Protein AF-A0A417TZ25-F1 (afdb_monomer_lite)

Structure (mmCIF, N/CA/C/O backbone):
data_AF-A0A417TZ25-F1
#
_entry.id   AF-A0A417TZ25-F1
#
loop_
_atom_site.group_PDB
_atom_site.id
_atom_site.type_symbol
_atom_site.label_atom_id
_atom_site.label_alt_id
_atom_site.label_comp_id
_atom_site.label_asym_id
_atom_site.label_entity_id
_atom_site.label_seq_id
_atom_site.pdbx_PDB_ins_code
_atom_site.Cartn_x
_atom_site.Cartn_y
_atom_site.Cartn_z
_atom_site.occupancy
_atom_site.B_iso_or_equiv
_atom_site.auth_seq_id
_atom_site.auth_comp_id
_atom_site.auth_asym_id
_atom_site.auth_atom_id
_atom_site.pdbx_PDB_model_num
ATOM 1 N N . SER A 1 1 ? 33.107 2.262 -41.845 1.00 61.22 1 SER A N 1
ATOM 2 C CA . SER A 1 1 ? 32.626 2.898 -40.605 1.00 61.22 1 SER A CA 1
ATOM 3 C C . SER A 1 1 ? 31.195 2.494 -40.248 1.00 61.22 1 SER A C 1
ATOM 5 O O . SER A 1 1 ? 31.004 2.163 -39.097 1.00 61.22 1 SER A O 1
ATOM 7 N N . GLY A 1 2 ? 30.217 2.407 -41.166 1.00 62.12 2 GLY A N 1
ATOM 8 C CA . GLY A 1 2 ? 28.828 2.022 -40.801 1.00 62.12 2 GLY A CA 1
ATOM 9 C C . GLY A 1 2 ? 28.543 0.527 -40.536 1.00 62.12 2 GLY A C 1
ATOM 10 O O . GLY A 1 2 ? 27.519 0.187 -39.957 1.00 62.12 2 GLY A O 1
ATOM 11 N N . PHE A 1 3 ? 29.430 -0.389 -40.942 1.00 64.75 3 PHE A N 1
ATOM 12 C CA . PHE A 1 3 ? 29.213 -1.836 -40.759 1.00 64.75 3 PHE A CA 1
ATOM 13 C C . PHE A 1 3 ? 29.434 -2.296 -39.305 1.00 64.75 3 PHE A C 1
ATOM 15 O O . PHE A 1 3 ? 28.701 -3.143 -38.798 1.00 64.75 3 PHE A O 1
ATOM 22 N N . ASP A 1 4 ? 30.411 -1.704 -38.614 1.00 68.50 4 ASP A N 1
ATOM 23 C CA . ASP A 1 4 ? 30.714 -2.022 -37.212 1.00 68.50 4 ASP A CA 1
ATOM 24 C C . ASP A 1 4 ? 29.644 -1.473 -36.248 1.00 68.50 4 ASP A C 1
ATOM 26 O O . ASP A 1 4 ? 29.338 -2.095 -35.227 1.00 68.50 4 ASP A O 1
ATOM 30 N N . GLU A 1 5 ? 29.030 -0.340 -36.600 1.00 66.19 5 GLU A N 1
ATOM 31 C CA . GLU A 1 5 ? 27.911 0.278 -35.877 1.00 66.19 5 GLU A CA 1
ATOM 32 C C . GLU A 1 5 ? 26.653 -0.602 -35.949 1.00 66.19 5 GLU A C 1
ATOM 34 O O . GLU A 1 5 ? 26.124 -1.007 -34.916 1.00 66.19 5 GLU A O 1
ATOM 39 N N . PHE A 1 6 ? 26.285 -1.066 -37.149 1.00 69.94 6 PHE A N 1
ATOM 40 C CA . PHE A 1 6 ? 25.177 -2.009 -37.358 1.00 69.94 6 PHE A CA 1
ATOM 41 C C . PHE A 1 6 ? 25.325 -3.315 -36.554 1.00 69.94 6 PHE A C 1
ATOM 43 O O . PHE A 1 6 ? 24.369 -3.826 -35.963 1.00 69.94 6 PHE A O 1
ATOM 50 N N . HIS A 1 7 ? 26.538 -3.872 -36.489 1.00 74.31 7 HIS A N 1
ATOM 51 C CA . HIS A 1 7 ? 26.805 -5.058 -35.672 1.00 74.31 7 HIS A CA 1
ATOM 52 C C . HIS A 1 7 ? 26.713 -4.791 -34.164 1.00 74.31 7 HIS A C 1
ATOM 54 O O . HIS A 1 7 ? 26.448 -5.724 -33.397 1.00 74.31 7 HIS A O 1
ATOM 60 N N . THR A 1 8 ? 26.934 -3.548 -33.737 1.00 80.62 8 THR A N 1
ATOM 61 C CA . THR A 1 8 ? 26.810 -3.125 -32.340 1.00 80.62 8 THR A CA 1
ATOM 62 C C . THR A 1 8 ? 25.339 -2.978 -31.947 1.00 80.62 8 THR A C 1
ATOM 64 O O . THR A 1 8 ? 24.936 -3.570 -30.942 1.00 80.62 8 THR A O 1
ATOM 67 N N . ASP A 1 9 ? 24.527 -2.344 -32.796 1.00 83.69 9 ASP A N 1
ATOM 68 C CA . ASP A 1 9 ? 23.074 -2.203 -32.626 1.00 83.69 9 ASP A CA 1
ATOM 69 C C . ASP A 1 9 ? 22.364 -3.558 -32.527 1.00 83.69 9 ASP A C 1
ATOM 71 O O . ASP A 1 9 ? 21.648 -3.852 -31.564 1.00 83.69 9 ASP A O 1
ATOM 75 N N . LEU A 1 10 ? 22.633 -4.458 -33.482 1.00 86.69 10 LEU A N 1
ATOM 76 C CA . LEU A 1 10 ? 22.071 -5.810 -33.453 1.00 86.69 10 LEU A CA 1
ATOM 77 C C . LEU A 1 10 ? 22.484 -6.563 -32.186 1.00 86.69 10 LEU A C 1
ATOM 79 O O . LEU A 1 10 ? 21.681 -7.281 -31.589 1.00 86.69 10 LEU A O 1
ATOM 83 N N . ARG A 1 11 ? 23.736 -6.402 -31.744 1.00 88.50 11 ARG A N 1
ATOM 84 C CA . ARG A 1 11 ? 24.231 -7.052 -30.527 1.00 88.50 11 ARG A CA 1
ATOM 85 C C . ARG A 1 11 ? 23.498 -6.550 -29.284 1.00 88.50 11 ARG A C 1
ATOM 87 O O . ARG A 1 11 ? 23.170 -7.377 -28.431 1.00 88.50 11 ARG A O 1
ATOM 94 N N . GLN A 1 12 ? 23.248 -5.247 -29.166 1.00 89.50 12 GLN A N 1
ATOM 95 C CA . GLN A 1 12 ? 22.469 -4.667 -28.066 1.00 89.50 12 GLN A CA 1
ATOM 96 C C . GLN A 1 12 ? 21.029 -5.197 -28.083 1.00 89.50 12 GLN A C 1
ATOM 98 O O . GLN A 1 12 ? 20.552 -5.707 -27.067 1.00 89.50 12 GLN A O 1
ATOM 103 N N . LEU A 1 13 ? 20.380 -5.209 -29.251 1.00 91.88 13 LEU A N 1
ATOM 104 C CA . LEU A 1 13 ? 19.025 -5.736 -29.405 1.00 91.88 13 LEU A CA 1
ATOM 105 C C . LEU A 1 13 ? 18.922 -7.217 -29.005 1.00 91.88 13 LEU A C 1
ATOM 107 O O . LEU A 1 13 ? 18.076 -7.582 -28.189 1.00 91.88 13 LEU A O 1
ATOM 111 N N . PHE A 1 14 ? 19.794 -8.091 -29.522 1.00 91.31 14 PHE A N 1
ATOM 112 C CA . PHE A 1 14 ? 19.760 -9.521 -29.184 1.00 91.31 14 PHE A CA 1
ATOM 113 C C . PHE A 1 14 ? 20.026 -9.781 -27.698 1.00 91.31 14 PHE A C 1
ATOM 115 O O . PHE A 1 14 ? 19.405 -10.669 -27.110 1.00 91.31 14 PHE A O 1
ATOM 122 N N . ARG A 1 15 ? 20.912 -9.003 -27.064 1.00 91.81 15 ARG A N 1
ATOM 123 C CA . ARG A 1 15 ? 21.143 -9.091 -25.614 1.00 91.81 15 ARG A CA 1
ATOM 124 C C . ARG A 1 15 ? 19.881 -8.728 -24.836 1.00 91.81 15 ARG A C 1
ATOM 126 O O . ARG A 1 15 ? 19.476 -9.500 -23.969 1.00 91.81 15 ARG A O 1
ATOM 133 N N . ALA A 1 16 ? 19.230 -7.621 -25.190 1.00 91.50 16 ALA A N 1
ATOM 134 C CA . ALA A 1 16 ? 17.971 -7.203 -24.580 1.00 91.50 16 ALA A CA 1
ATOM 135 C C . ALA A 1 16 ? 16.878 -8.270 -24.746 1.00 91.50 16 ALA A C 1
ATOM 137 O O . ALA A 1 16 ? 16.230 -8.667 -23.776 1.00 91.50 16 ALA A O 1
ATOM 138 N N . MET A 1 17 ? 16.735 -8.815 -25.957 1.00 91.56 17 MET A N 1
ATOM 139 C CA . MET A 1 17 ? 15.765 -9.869 -26.259 1.00 91.56 17 MET A CA 1
ATOM 140 C C . MET A 1 17 ? 15.986 -11.141 -25.444 1.00 91.56 17 MET A C 1
ATOM 142 O O . MET A 1 17 ? 15.013 -11.757 -25.009 1.00 91.56 17 MET A O 1
ATOM 146 N N . ASN A 1 18 ? 17.241 -11.532 -25.221 1.00 92.50 18 ASN A N 1
ATOM 147 C CA . ASN A 1 18 ? 17.568 -12.712 -24.422 1.00 92.50 18 ASN A CA 1
ATOM 148 C C . ASN A 1 18 ? 17.234 -12.521 -22.936 1.00 92.50 18 ASN A C 1
ATOM 150 O O . ASN A 1 18 ? 16.911 -13.493 -22.254 1.00 92.50 18 ASN A O 1
ATOM 154 N N . CYS A 1 19 ? 17.255 -11.281 -22.447 1.00 90.44 19 CYS A N 1
ATOM 155 C CA . CYS A 1 19 ? 16.900 -10.951 -21.070 1.00 90.44 19 CYS A CA 1
ATOM 156 C C . CYS A 1 19 ? 15.414 -10.609 -20.881 1.00 90.44 19 CYS A C 1
ATOM 158 O O . CYS A 1 19 ? 14.979 -10.490 -19.743 1.00 90.44 19 CYS A O 1
ATOM 160 N N . ARG A 1 20 ? 14.602 -10.493 -21.943 1.00 88.88 20 ARG A N 1
ATOM 161 C CA . ARG A 1 20 ? 13.243 -9.911 -21.866 1.00 88.88 20 ARG A CA 1
ATOM 162 C C . ARG A 1 20 ? 12.288 -10.557 -20.851 1.00 88.88 20 ARG A C 1
ATOM 164 O O . ARG A 1 20 ? 11.370 -9.906 -20.375 1.00 88.88 20 ARG A O 1
ATOM 171 N N . LYS A 1 21 ? 12.471 -11.845 -20.533 1.00 89.25 21 LYS A N 1
ATOM 172 C CA . LYS A 1 21 ? 11.638 -12.569 -19.549 1.00 89.25 21 LYS A CA 1
ATOM 173 C C . LYS A 1 21 ? 12.138 -12.434 -18.108 1.00 89.25 21 LYS A C 1
ATOM 175 O O . LYS A 1 21 ? 11.406 -12.763 -17.180 1.00 89.25 21 LYS A O 1
ATOM 180 N N . ASP A 1 22 ? 13.374 -11.988 -17.924 1.00 92.56 22 ASP A N 1
ATOM 181 C CA . ASP A 1 22 ? 14.044 -11.854 -16.637 1.00 92.56 22 ASP A CA 1
ATOM 182 C C . ASP A 1 22 ? 14.216 -10.363 -16.336 1.00 92.56 22 ASP A C 1
ATOM 184 O O . ASP A 1 22 ? 15.169 -9.722 -16.780 1.00 92.56 22 ASP A O 1
ATOM 188 N N . LYS A 1 23 ? 13.246 -9.796 -15.610 1.00 86.62 23 LYS A N 1
ATOM 189 C CA . LYS A 1 23 ? 13.185 -8.352 -15.340 1.00 86.62 23 LYS A CA 1
ATOM 190 C C . LYS A 1 23 ? 14.448 -7.838 -14.656 1.00 86.62 23 LYS A C 1
ATOM 192 O O . LYS A 1 23 ? 14.894 -6.744 -14.974 1.00 86.62 23 LYS A O 1
ATOM 197 N N . GLN A 1 24 ? 15.031 -8.622 -13.750 1.00 89.81 24 GLN A N 1
ATOM 198 C CA . GLN A 1 24 ? 16.237 -8.215 -13.041 1.00 89.81 24 GLN A CA 1
ATOM 199 C C . GLN A 1 24 ? 17.427 -8.145 -14.000 1.00 89.81 24 GLN A C 1
ATOM 201 O O . GLN A 1 24 ? 18.080 -7.106 -14.079 1.00 89.81 24 GLN A O 1
ATOM 206 N N . LYS A 1 25 ? 17.657 -9.198 -14.796 1.00 91.81 25 LYS A N 1
ATOM 207 C CA . LYS A 1 25 ? 18.737 -9.189 -15.795 1.00 91.81 25 LYS A CA 1
ATOM 208 C C . LYS A 1 25 ? 18.534 -8.134 -16.869 1.00 91.81 25 LYS A C 1
ATOM 210 O O . LYS A 1 25 ? 19.512 -7.569 -17.347 1.00 91.81 25 LYS A O 1
ATOM 215 N N . LEU A 1 26 ? 17.291 -7.881 -17.272 1.00 90.19 26 LEU A N 1
ATOM 216 C CA . LEU A 1 26 ? 16.980 -6.837 -18.238 1.00 90.19 26 LEU A CA 1
ATOM 217 C C . LEU A 1 26 ? 17.320 -5.455 -17.669 1.00 90.19 26 LEU A C 1
ATOM 219 O O . LEU A 1 26 ? 18.022 -4.699 -18.328 1.00 90.19 26 LEU A O 1
ATOM 223 N N . THR A 1 27 ? 16.896 -5.148 -16.442 1.00 88.69 27 THR A N 1
ATOM 224 C CA . THR A 1 27 ? 17.229 -3.882 -15.774 1.00 88.69 27 THR A CA 1
ATOM 225 C C . THR A 1 27 ? 18.736 -3.713 -15.582 1.00 88.69 27 THR A C 1
ATOM 227 O O . THR A 1 27 ? 19.270 -2.641 -15.851 1.00 88.69 27 THR A O 1
ATOM 230 N N . GLU A 1 28 ? 19.443 -4.763 -15.155 1.00 90.00 28 GLU A N 1
ATOM 231 C CA . GLU A 1 28 ? 20.905 -4.740 -15.012 1.00 90.00 28 GLU A CA 1
ATOM 232 C C . GLU A 1 28 ? 21.602 -4.497 -16.357 1.00 90.00 28 GLU A C 1
ATOM 234 O O . GLU A 1 28 ? 22.498 -3.658 -16.444 1.00 90.00 28 GLU A O 1
ATOM 239 N N . LEU A 1 29 ? 21.154 -5.178 -17.417 1.00 91.12 29 LEU A N 1
ATOM 240 C CA . LEU A 1 29 ? 21.671 -5.007 -18.772 1.00 91.12 29 LEU A CA 1
ATOM 241 C C . LEU A 1 29 ? 21.457 -3.579 -19.285 1.00 91.12 29 LEU A C 1
ATOM 243 O O . LEU A 1 29 ? 22.379 -3.003 -19.850 1.00 91.12 29 LEU A O 1
ATOM 247 N N . MET A 1 30 ? 20.273 -3.002 -19.070 1.00 86.94 30 MET A N 1
ATOM 248 C CA . MET A 1 30 ? 19.932 -1.650 -19.532 1.00 86.94 30 MET A CA 1
ATOM 249 C C . MET A 1 30 ? 20.656 -0.538 -18.770 1.00 86.94 30 MET A C 1
ATOM 251 O O . MET A 1 30 ? 20.656 0.601 -19.224 1.00 86.94 30 MET A O 1
ATOM 255 N N . ARG A 1 31 ? 21.293 -0.852 -17.635 1.00 85.50 31 ARG A N 1
ATOM 256 C CA . ARG A 1 31 ? 22.164 0.079 -16.905 1.00 85.50 31 ARG A CA 1
ATOM 257 C C . ARG A 1 31 ? 23.597 0.095 -17.454 1.00 85.50 31 ARG A C 1
ATOM 259 O O . ARG A 1 31 ? 24.376 0.983 -17.107 1.00 85.50 31 ARG A O 1
ATOM 266 N N . ASP A 1 32 ? 23.966 -0.864 -18.303 1.00 89.19 32 ASP A N 1
ATOM 267 C CA . ASP A 1 32 ? 25.272 -0.884 -18.963 1.00 89.19 32 ASP A CA 1
ATOM 268 C C . ASP A 1 32 ? 25.433 0.362 -19.854 1.00 89.19 32 ASP A C 1
ATOM 270 O O . ASP A 1 32 ? 24.533 0.724 -20.610 1.00 89.19 32 ASP A O 1
ATOM 274 N N . LYS A 1 33 ? 26.610 1.000 -19.801 1.00 85.19 33 LYS A N 1
ATOM 275 C CA . LYS A 1 33 ? 26.953 2.180 -20.613 1.00 85.19 33 LYS A CA 1
ATOM 276 C C . LYS A 1 33 ? 26.781 1.954 -22.115 1.00 85.19 33 LYS A C 1
ATOM 278 O O . LYS A 1 33 ? 26.624 2.919 -22.860 1.00 85.19 33 LYS A O 1
ATOM 283 N N . LEU A 1 34 ? 26.796 0.698 -22.565 1.00 87.19 34 LEU A N 1
ATOM 284 C CA . LEU A 1 34 ? 26.485 0.335 -23.945 1.00 87.19 34 LEU A CA 1
ATOM 285 C C . LEU A 1 34 ? 25.080 0.779 -24.376 1.00 87.19 34 LEU A C 1
ATOM 287 O O . LEU A 1 34 ? 24.867 0.921 -25.570 1.00 87.19 34 LEU A O 1
ATOM 291 N N . TYR A 1 35 ? 24.142 1.022 -23.459 1.00 88.69 35 TYR A N 1
ATOM 292 C CA . TYR A 1 35 ? 22.792 1.499 -23.779 1.00 88.69 35 TYR A CA 1
ATOM 293 C C . TYR A 1 35 ? 22.610 3.007 -23.537 1.00 88.69 35 TYR A C 1
ATOM 295 O O . TYR A 1 35 ? 21.500 3.521 -23.629 1.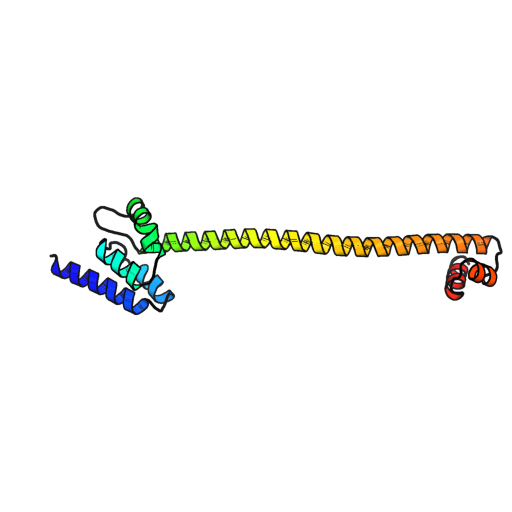00 88.69 35 TYR A O 1
ATOM 303 N N . SER A 1 36 ? 23.682 3.750 -23.243 1.00 87.12 36 SER A N 1
ATOM 304 C CA . SER A 1 36 ? 23.592 5.197 -22.992 1.00 87.12 36 SER A CA 1
ATOM 305 C C . SER A 1 36 ? 23.512 6.055 -24.262 1.00 87.12 36 SER A C 1
ATOM 307 O O . SER A 1 36 ? 23.246 7.246 -24.147 1.00 87.12 36 SER A O 1
ATOM 309 N N . HIS A 1 37 ? 23.754 5.480 -25.445 1.00 85.00 37 HIS A N 1
ATOM 310 C CA . HIS A 1 37 ? 23.762 6.195 -26.729 1.00 85.00 37 HIS A CA 1
ATOM 311 C C . HIS A 1 37 ? 23.210 5.289 -27.836 1.00 85.00 37 HIS A C 1
ATOM 313 O O . HIS A 1 37 ? 23.952 4.782 -28.673 1.00 85.00 37 HIS A O 1
ATOM 319 N N . LEU A 1 38 ? 21.911 5.003 -27.786 1.00 88.06 38 LEU A N 1
ATOM 320 C CA . LEU A 1 38 ? 21.230 4.212 -28.810 1.00 88.06 38 LEU A CA 1
ATOM 321 C C . LEU A 1 38 ? 20.686 5.129 -29.899 1.00 88.06 38 LEU A C 1
ATOM 323 O O . LEU A 1 38 ? 20.102 6.166 -29.593 1.00 88.06 38 LEU A O 1
ATOM 327 N N . ASN A 1 39 ? 20.796 4.739 -31.165 1.00 87.06 39 ASN A N 1
ATOM 328 C CA . ASN A 1 39 ? 20.011 5.417 -32.191 1.00 87.06 39 ASN A CA 1
ATOM 329 C C . ASN A 1 39 ? 18.508 5.125 -32.011 1.00 87.06 39 ASN A C 1
ATOM 331 O O . ASN A 1 39 ? 18.097 4.258 -31.234 1.00 87.06 39 ASN A O 1
ATOM 335 N N . GLU A 1 40 ? 17.685 5.895 -32.720 1.00 88.88 40 GLU A N 1
ATOM 336 C CA . GLU A 1 40 ? 16.229 5.839 -32.593 1.00 88.88 40 GLU A CA 1
ATOM 337 C C . GLU A 1 40 ? 15.651 4.457 -32.935 1.00 88.88 40 GLU A C 1
ATOM 339 O O . GLU A 1 40 ? 14.806 3.946 -32.199 1.00 88.88 40 GLU A O 1
ATOM 344 N N . ASP A 1 41 ? 16.155 3.822 -33.995 1.00 89.19 41 ASP A N 1
ATOM 345 C CA . ASP A 1 41 ? 15.674 2.517 -34.456 1.00 89.19 41 ASP A CA 1
ATOM 346 C C . ASP A 1 41 ? 16.023 1.402 -33.457 1.00 89.19 41 ASP A C 1
ATOM 348 O O . ASP A 1 41 ? 15.183 0.556 -33.134 1.00 89.19 41 ASP A O 1
ATOM 352 N N . THR A 1 42 ? 17.245 1.410 -32.914 1.00 90.44 42 THR A N 1
ATOM 353 C CA . THR A 1 42 ? 17.688 0.457 -31.887 1.00 90.44 42 THR A CA 1
ATOM 354 C C . THR A 1 42 ? 16.901 0.642 -30.592 1.00 90.44 42 THR A C 1
ATOM 356 O O . THR A 1 42 ? 16.502 -0.349 -29.974 1.00 90.44 42 THR A O 1
ATOM 359 N N . TRP A 1 43 ? 16.627 1.888 -30.190 1.00 90.81 43 TRP A N 1
ATOM 360 C CA . TRP A 1 43 ? 15.774 2.191 -29.040 1.00 90.81 43 TRP A CA 1
ATOM 361 C C . TRP A 1 43 ? 14.369 1.612 -29.208 1.00 90.81 43 TRP A C 1
ATOM 363 O O . TRP A 1 43 ? 13.902 0.871 -28.341 1.00 90.81 43 TRP A O 1
ATOM 373 N N . ASP A 1 44 ? 13.710 1.914 -30.328 1.00 91.56 44 ASP A N 1
ATOM 374 C CA . ASP A 1 44 ? 12.343 1.467 -30.597 1.00 91.56 44 ASP A CA 1
ATOM 375 C C . ASP A 1 44 ? 12.266 -0.058 -30.658 1.00 91.56 44 ASP A C 1
ATOM 377 O O . ASP A 1 44 ? 11.385 -0.669 -30.044 1.00 91.56 44 ASP A O 1
ATOM 381 N N . ALA A 1 45 ? 13.226 -0.691 -31.336 1.00 93.12 45 ALA A N 1
ATOM 382 C CA . ALA A 1 45 ? 13.308 -2.141 -31.409 1.00 93.12 45 ALA A CA 1
ATOM 383 C C . ALA A 1 45 ? 13.478 -2.763 -30.017 1.00 93.12 45 ALA A C 1
ATOM 385 O O . ALA A 1 45 ? 12.788 -3.729 -29.691 1.00 93.12 45 ALA A O 1
ATOM 386 N N . ILE A 1 46 ? 14.348 -2.210 -29.167 1.00 91.94 46 ILE A N 1
ATOM 387 C CA . ILE A 1 46 ? 14.532 -2.692 -27.795 1.00 91.94 46 ILE A CA 1
ATOM 388 C C . ILE A 1 46 ? 13.258 -2.490 -26.972 1.00 91.94 46 ILE A C 1
ATOM 390 O O . ILE A 1 46 ? 12.818 -3.430 -26.307 1.00 91.94 46 ILE A O 1
ATOM 394 N N . ALA A 1 47 ? 12.637 -1.312 -27.027 1.00 92.00 47 ALA A N 1
ATOM 395 C CA . ALA A 1 47 ? 11.429 -1.002 -26.269 1.00 92.00 47 ALA A CA 1
ATOM 396 C C . ALA A 1 47 ? 10.272 -1.950 -26.629 1.00 92.00 47 ALA A C 1
ATOM 398 O O . ALA A 1 47 ? 9.635 -2.516 -25.739 1.00 92.00 47 ALA A O 1
ATOM 399 N N . VAL A 1 48 ? 10.060 -2.203 -27.925 1.00 92.81 48 VAL A N 1
ATOM 400 C CA . VAL A 1 48 ? 9.044 -3.146 -28.417 1.00 92.81 48 VAL A CA 1
ATOM 401 C C . VAL A 1 48 ? 9.389 -4.583 -28.028 1.00 92.81 48 VAL A C 1
ATOM 403 O O . VAL A 1 48 ? 8.557 -5.299 -27.476 1.00 92.81 48 VAL A O 1
ATOM 406 N N . MET A 1 49 ? 10.621 -5.026 -28.285 1.00 90.88 49 MET A N 1
ATOM 407 C CA . MET A 1 49 ? 11.009 -6.426 -28.079 1.00 90.88 49 MET A CA 1
ATOM 408 C C . MET A 1 49 ? 11.142 -6.813 -26.601 1.00 90.88 49 MET A C 1
ATOM 410 O O . MET A 1 49 ? 11.163 -8.005 -26.274 1.00 90.88 49 MET A O 1
ATOM 414 N N . THR A 1 50 ? 11.236 -5.825 -25.711 1.00 89.75 50 THR A N 1
ATOM 415 C CA . THR A 1 50 ? 11.241 -6.011 -24.254 1.00 89.75 50 THR A CA 1
ATOM 416 C C . THR A 1 50 ? 9.879 -5.766 -23.601 1.00 89.75 50 THR A C 1
ATOM 418 O O . THR A 1 50 ? 9.780 -5.894 -22.383 1.00 89.75 50 THR A O 1
ATOM 421 N N . ASP A 1 51 ? 8.837 -5.476 -24.391 1.00 89.25 51 ASP A N 1
ATOM 422 C CA . ASP A 1 51 ? 7.480 -5.158 -23.917 1.00 89.25 51 ASP A CA 1
ATOM 423 C C . ASP A 1 51 ? 7.466 -4.016 -22.883 1.00 89.25 51 ASP A C 1
ATOM 425 O O . ASP A 1 51 ? 6.749 -4.030 -21.880 1.00 89.25 51 ASP A O 1
ATOM 429 N N . ASN A 1 52 ? 8.318 -3.013 -23.104 1.00 87.06 52 ASN A N 1
ATOM 430 C CA . ASN A 1 52 ? 8.456 -1.877 -22.208 1.00 87.06 52 ASN A CA 1
ATOM 431 C C . ASN A 1 52 ? 7.713 -0.664 -22.774 1.00 87.06 52 ASN A C 1
ATOM 433 O O . ASN A 1 52 ? 8.298 0.278 -23.312 1.00 87.06 52 ASN A O 1
ATOM 437 N N . ALA A 1 53 ? 6.386 -0.696 -22.634 1.00 88.00 53 ALA A N 1
ATOM 438 C CA . ALA A 1 53 ? 5.494 0.352 -23.126 1.00 88.00 53 ALA A CA 1
ATOM 439 C C . ALA A 1 53 ? 5.832 1.750 -22.578 1.00 88.00 53 ALA A C 1
ATOM 441 O O . ALA A 1 53 ? 5.623 2.743 -23.272 1.00 88.00 53 ALA A O 1
ATOM 442 N N . ALA A 1 54 ? 6.393 1.841 -21.367 1.00 89.31 54 ALA A N 1
ATOM 443 C CA . ALA A 1 54 ? 6.769 3.116 -20.762 1.00 89.31 54 ALA A CA 1
ATOM 444 C C . ALA A 1 54 ? 7.885 3.831 -21.544 1.00 89.31 54 ALA A C 1
ATOM 446 O O . ALA A 1 54 ? 7.882 5.059 -21.616 1.00 89.31 54 ALA A O 1
ATOM 447 N N . LEU A 1 55 ? 8.795 3.082 -22.178 1.00 88.62 55 LEU A N 1
ATOM 448 C CA . LEU A 1 55 ? 9.845 3.647 -23.033 1.00 88.62 55 LEU A CA 1
ATOM 449 C C . LEU A 1 55 ? 9.304 4.210 -24.346 1.00 88.62 55 LEU A C 1
ATOM 451 O O . LEU A 1 55 ? 9.840 5.192 -24.852 1.00 88.62 55 LEU A O 1
ATOM 455 N N . LEU A 1 56 ? 8.233 3.615 -24.876 1.00 88.56 56 LEU A N 1
ATOM 456 C CA . LEU A 1 56 ? 7.549 4.114 -26.070 1.00 88.56 56 LEU A CA 1
ATOM 457 C C . LEU A 1 56 ? 6.706 5.349 -25.743 1.00 88.56 56 LEU A C 1
ATOM 459 O O . LEU A 1 56 ? 6.779 6.353 -26.443 1.00 88.56 56 LEU A O 1
ATOM 463 N N . GLN A 1 57 ? 5.936 5.294 -24.654 1.00 89.31 57 GLN A N 1
ATOM 464 C CA . GLN A 1 57 ? 5.032 6.373 -24.245 1.00 89.31 57 GLN A CA 1
ATOM 465 C C . GLN A 1 57 ? 5.776 7.659 -23.871 1.00 89.31 57 GLN A C 1
ATOM 467 O O . GLN A 1 57 ? 5.277 8.747 -24.140 1.00 89.31 57 GLN A O 1
ATOM 472 N N . ASN A 1 58 ? 6.970 7.541 -23.285 1.00 87.31 58 ASN A N 1
ATOM 473 C CA . ASN A 1 58 ? 7.767 8.684 -22.832 1.00 87.31 58 ASN A CA 1
ATOM 474 C C . ASN A 1 58 ? 8.942 9.007 -23.770 1.00 87.31 58 ASN A C 1
ATOM 476 O O . ASN A 1 58 ? 9.811 9.802 -23.415 1.00 87.31 58 ASN A O 1
ATOM 480 N N . LYS A 1 59 ? 8.979 8.422 -24.977 1.00 87.88 59 LYS A N 1
ATOM 481 C CA . LYS A 1 59 ? 10.090 8.574 -25.930 1.00 87.88 59 LYS A CA 1
ATOM 482 C C . LYS A 1 59 ? 10.440 10.040 -26.199 1.00 87.88 59 LYS A C 1
ATOM 484 O O . LYS A 1 59 ? 11.611 10.409 -26.161 1.00 87.88 59 LYS A O 1
ATOM 489 N N . GLU A 1 60 ? 9.438 10.888 -26.432 1.00 84.25 60 GLU A N 1
ATOM 490 C CA . GLU A 1 60 ? 9.648 12.321 -26.679 1.00 84.25 60 GLU A CA 1
ATOM 491 C C . GLU A 1 60 ? 10.199 13.055 -25.452 1.00 84.25 60 GLU A C 1
ATOM 493 O O . GLU A 1 60 ? 11.075 13.909 -25.591 1.00 84.25 60 GLU A O 1
ATOM 498 N N . ALA A 1 61 ? 9.736 12.701 -24.250 1.00 84.19 61 ALA A N 1
ATOM 499 C CA . ALA A 1 61 ? 10.245 13.275 -23.010 1.00 84.19 61 ALA A CA 1
ATOM 500 C C . ALA A 1 61 ? 11.730 12.931 -22.830 1.00 84.19 61 ALA A C 1
ATOM 502 O O . ALA A 1 61 ? 12.547 13.831 -22.658 1.00 84.19 61 ALA A O 1
ATOM 503 N N . PHE A 1 62 ? 12.113 11.661 -22.999 1.00 83.50 62 PHE A N 1
ATOM 504 C CA . PHE A 1 62 ? 13.519 11.253 -22.913 1.00 83.50 62 PHE A CA 1
ATOM 505 C C . PHE A 1 62 ? 14.387 11.888 -24.001 1.00 83.50 62 PHE A C 1
ATOM 507 O O . PHE A 1 62 ? 15.532 12.255 -23.735 1.00 83.50 62 PHE A O 1
ATOM 514 N N . ARG A 1 63 ? 13.837 12.081 -25.207 1.00 80.94 63 ARG A N 1
ATOM 515 C CA . ARG A 1 63 ? 14.522 12.797 -26.288 1.00 80.94 63 ARG A CA 1
ATOM 516 C C . ARG A 1 63 ? 14.830 14.241 -25.905 1.00 80.94 63 ARG A C 1
ATOM 518 O O . ARG A 1 63 ? 15.935 14.703 -26.146 1.00 80.94 63 ARG A O 1
ATOM 525 N N . ASN A 1 64 ? 13.871 14.949 -25.317 1.00 74.12 64 ASN A N 1
ATOM 526 C CA . ASN A 1 64 ? 14.024 16.366 -24.991 1.00 74.12 64 ASN A CA 1
ATOM 527 C C . ASN A 1 64 ? 14.910 16.598 -23.761 1.00 74.12 64 ASN A C 1
ATOM 529 O O . ASN A 1 64 ? 15.589 17.620 -23.686 1.00 74.12 64 ASN A O 1
ATOM 533 N N . THR A 1 65 ? 14.904 15.665 -22.806 1.00 69.50 65 THR A N 1
ATOM 534 C CA . THR A 1 65 ? 15.676 15.794 -21.564 1.00 69.50 65 THR A CA 1
ATOM 535 C C . THR A 1 65 ? 17.118 15.304 -21.727 1.00 69.50 65 THR A C 1
ATOM 537 O O . THR A 1 65 ? 18.031 15.912 -21.168 1.00 69.50 65 THR A O 1
ATOM 540 N N . TYR A 1 66 ? 17.341 14.236 -22.507 1.00 67.69 66 TYR A N 1
ATOM 541 C CA . TYR A 1 66 ? 18.638 13.538 -22.585 1.00 67.69 66 TYR A CA 1
ATOM 542 C C . TYR A 1 66 ? 19.093 13.164 -23.990 1.00 67.69 66 TYR A C 1
ATOM 544 O O . TYR A 1 66 ? 20.232 12.727 -24.159 1.00 67.69 66 TYR A O 1
ATOM 552 N N . GLY A 1 67 ? 18.232 13.326 -24.993 1.00 59.75 67 GLY A N 1
ATOM 553 C CA . GLY A 1 67 ? 18.621 13.171 -26.385 1.00 59.75 67 GLY A CA 1
ATOM 554 C C . GLY A 1 67 ? 19.516 14.331 -26.803 1.00 59.75 67 GLY A C 1
ATOM 555 O O . GLY A 1 67 ? 19.094 15.485 -26.849 1.00 59.75 67 GLY A O 1
ATOM 556 N N . ASN A 1 68 ? 20.769 14.028 -27.119 1.00 62.31 68 ASN A N 1
ATOM 557 C CA . ASN A 1 68 ? 21.617 14.923 -27.898 1.00 62.31 68 ASN A CA 1
ATOM 558 C C . ASN A 1 68 ? 21.449 14.593 -29.397 1.00 62.31 68 ASN A C 1
ATOM 560 O O . ASN A 1 68 ? 20.61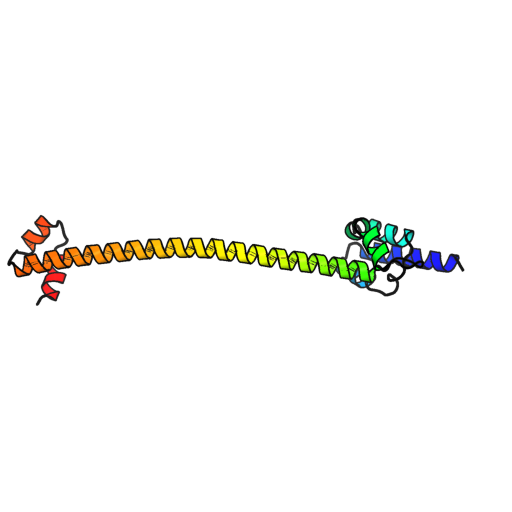7 13.771 -29.781 1.00 62.31 68 ASN A O 1
ATOM 564 N N . GLN A 1 69 ? 22.236 15.220 -30.275 1.00 59.25 69 GLN A N 1
ATOM 565 C CA . GLN A 1 69 ? 22.229 14.868 -31.705 1.00 59.25 69 GLN A CA 1
ATOM 566 C C . GLN A 1 69 ? 22.770 13.446 -31.992 1.00 59.25 69 GLN A C 1
ATOM 568 O O . GLN A 1 69 ? 22.702 13.014 -33.138 1.00 59.25 69 GLN A O 1
ATOM 573 N N . GLU A 1 70 ? 23.285 12.722 -30.987 1.00 64.44 70 GLU A N 1
ATOM 574 C CA . GLU A 1 70 ? 24.000 11.443 -31.132 1.00 64.44 70 GLU A CA 1
ATOM 575 C C . GLU A 1 70 ? 23.232 10.212 -30.598 1.00 64.44 70 GLU A C 1
ATOM 577 O O . GLU A 1 70 ? 23.714 9.096 -30.770 1.00 64.44 70 GLU A O 1
ATOM 582 N N . GLY A 1 71 ? 22.046 10.362 -29.987 1.00 75.19 71 GLY A N 1
ATOM 583 C CA . GLY A 1 71 ? 21.190 9.221 -29.619 1.00 75.19 71 GLY A CA 1
ATOM 584 C C . GLY A 1 71 ? 20.393 9.370 -28.317 1.00 75.19 71 GLY A C 1
ATOM 585 O O . GLY A 1 71 ? 20.325 10.437 -27.714 1.00 75.19 71 GLY A O 1
ATOM 586 N N . PHE A 1 72 ? 19.769 8.271 -27.892 1.00 83.81 72 PHE A N 1
ATOM 587 C CA . PHE A 1 72 ? 18.945 8.121 -26.694 1.00 83.81 72 PHE A CA 1
ATOM 588 C C . PHE A 1 72 ? 19.709 7.415 -25.564 1.00 83.81 72 PHE A C 1
ATOM 590 O O . PHE A 1 72 ? 20.351 6.384 -25.782 1.00 83.81 72 PHE A O 1
ATOM 597 N N . ASN A 1 73 ? 19.575 7.925 -24.335 1.00 87.12 73 ASN A N 1
ATOM 598 C CA . ASN A 1 73 ? 20.185 7.344 -23.138 1.00 87.12 73 ASN A CA 1
ATOM 599 C C . ASN A 1 73 ? 19.201 6.453 -22.369 1.00 87.12 73 ASN A C 1
ATOM 601 O O . ASN A 1 73 ? 18.350 6.931 -21.616 1.00 87.12 73 ASN A O 1
ATOM 605 N N . MET A 1 74 ? 19.341 5.139 -22.547 1.00 85.94 74 MET A N 1
ATOM 606 C CA . MET A 1 74 ? 18.433 4.152 -21.962 1.00 85.94 74 MET A CA 1
ATOM 607 C C . MET A 1 74 ? 18.590 4.010 -20.458 1.00 85.94 74 MET A C 1
ATOM 609 O O . MET A 1 74 ? 17.596 3.852 -19.750 1.00 85.94 74 MET A O 1
ATOM 613 N N . CYS A 1 75 ? 19.830 4.094 -19.973 1.00 87.44 75 CYS A N 1
ATOM 614 C CA . CYS A 1 75 ? 20.135 3.983 -18.553 1.00 87.44 75 CYS A CA 1
ATOM 615 C C . CYS A 1 75 ? 19.358 5.043 -17.771 1.00 87.44 75 CYS A C 1
ATOM 617 O O . CYS A 1 75 ? 18.688 4.739 -16.789 1.00 87.44 75 CYS A O 1
ATOM 619 N N . GLN A 1 76 ? 19.407 6.280 -18.263 1.00 85.94 76 GLN A N 1
ATOM 620 C CA . GLN A 1 76 ? 18.803 7.418 -17.592 1.00 85.94 76 GLN A CA 1
ATOM 621 C C . GLN A 1 76 ? 17.275 7.401 -17.659 1.00 85.94 76 GLN A C 1
ATOM 623 O O . GLN A 1 76 ? 16.623 7.620 -16.643 1.00 85.94 76 GLN A O 1
ATOM 628 N N . ALA A 1 77 ? 16.705 7.066 -18.818 1.00 88.25 77 ALA A N 1
ATOM 629 C CA . ALA A 1 77 ? 15.261 6.896 -18.947 1.00 88.25 77 ALA A CA 1
ATOM 630 C C . ALA A 1 77 ? 14.719 5.815 -18.001 1.00 88.25 77 ALA A C 1
ATOM 632 O O . ALA A 1 77 ? 13.654 5.972 -17.409 1.00 88.25 77 ALA A O 1
ATOM 633 N N . LEU A 1 78 ? 15.459 4.716 -17.827 1.00 87.06 78 LEU A N 1
ATOM 634 C CA . LEU A 1 78 ? 15.061 3.666 -16.899 1.00 87.06 78 LEU A CA 1
ATOM 635 C C . LEU A 1 78 ? 15.169 4.120 -15.437 1.00 87.06 78 LEU A C 1
ATOM 637 O O . LEU A 1 78 ? 14.276 3.808 -14.652 1.00 87.06 78 LEU A O 1
ATOM 641 N N . ASP A 1 79 ? 16.220 4.857 -15.073 1.00 87.50 79 ASP A N 1
ATOM 642 C CA . ASP A 1 79 ? 16.374 5.417 -13.726 1.00 87.50 79 ASP A CA 1
ATOM 643 C C . ASP A 1 79 ? 15.239 6.396 -13.381 1.00 87.50 79 ASP A C 1
ATOM 645 O O . ASP A 1 79 ? 14.680 6.311 -12.286 1.00 87.50 79 ASP A O 1
ATOM 649 N N . GLU A 1 80 ? 14.831 7.254 -14.321 1.00 88.50 80 GLU A N 1
ATOM 650 C CA . GLU A 1 80 ? 13.663 8.128 -14.150 1.00 88.50 80 GLU A CA 1
ATOM 651 C C . GLU A 1 80 ? 12.367 7.337 -13.984 1.00 88.50 80 GLU A C 1
ATOM 653 O O . GLU A 1 80 ? 11.637 7.555 -13.020 1.00 88.50 80 GLU A O 1
ATOM 658 N N . LEU A 1 81 ? 12.101 6.361 -14.859 1.00 89.62 81 LEU A N 1
ATOM 659 C CA . LEU A 1 81 ? 10.901 5.528 -14.746 1.00 89.62 81 LEU A CA 1
ATOM 660 C C . LEU A 1 81 ? 10.845 4.782 -13.411 1.00 89.62 81 LEU A C 1
ATOM 662 O O . LEU A 1 81 ? 9.773 4.651 -12.816 1.00 89.62 81 LEU A O 1
ATOM 666 N N . MET A 1 82 ? 11.984 4.281 -12.929 1.00 88.88 82 MET A N 1
ATOM 667 C CA . MET A 1 82 ? 12.065 3.638 -11.619 1.00 88.88 82 MET A CA 1
ATOM 668 C C . MET A 1 82 ? 11.800 4.635 -10.488 1.00 88.88 82 MET A C 1
ATOM 670 O O . MET A 1 82 ? 11.068 4.298 -9.556 1.00 88.88 82 MET A O 1
ATOM 674 N N . ALA A 1 83 ? 12.349 5.850 -10.569 1.00 91.06 83 ALA A N 1
ATOM 675 C CA . ALA A 1 83 ? 12.113 6.901 -9.586 1.00 91.06 83 ALA A CA 1
ATOM 676 C C . ALA A 1 83 ? 10.636 7.324 -9.549 1.00 91.06 83 ALA A C 1
ATOM 678 O O . ALA A 1 83 ? 10.052 7.395 -8.469 1.00 91.06 83 ALA A O 1
ATOM 679 N N . ASP A 1 84 ? 10.005 7.517 -10.706 1.00 91.06 84 ASP A N 1
ATOM 680 C CA . ASP A 1 84 ? 8.588 7.867 -10.815 1.00 91.06 84 ASP A CA 1
ATOM 681 C C . ASP A 1 84 ? 7.695 6.779 -10.230 1.00 91.06 84 ASP A C 1
ATOM 683 O O . ASP A 1 84 ? 6.827 7.063 -9.405 1.00 91.06 84 ASP A O 1
ATOM 687 N N . LYS A 1 85 ? 7.945 5.513 -10.581 1.00 91.25 85 LYS A N 1
ATOM 688 C CA . LYS A 1 85 ? 7.183 4.379 -10.039 1.00 91.25 85 LYS A CA 1
ATOM 689 C C . LYS A 1 85 ? 7.383 4.215 -8.536 1.00 91.25 85 LYS A C 1
ATOM 691 O O . LYS A 1 85 ? 6.433 3.893 -7.823 1.00 91.25 85 LYS A O 1
ATOM 696 N N . MET A 1 86 ? 8.593 4.460 -8.037 1.00 93.75 86 MET A N 1
ATOM 697 C CA . MET A 1 86 ? 8.873 4.452 -6.603 1.00 93.75 86 MET A CA 1
ATOM 698 C C . MET A 1 86 ? 8.136 5.588 -5.882 1.00 93.75 86 MET A C 1
ATOM 700 O O . MET A 1 86 ? 7.508 5.348 -4.851 1.00 93.75 86 MET A O 1
ATOM 704 N N . ASN A 1 87 ? 8.165 6.803 -6.430 1.00 95.56 87 ASN A N 1
ATOM 705 C CA . ASN A 1 87 ? 7.466 7.962 -5.877 1.00 95.56 87 ASN A CA 1
ATOM 706 C C . ASN A 1 87 ? 5.945 7.768 -5.885 1.00 95.56 87 ASN A C 1
ATOM 708 O O . ASN A 1 87 ? 5.290 8.060 -4.884 1.00 95.56 87 ASN A O 1
ATOM 712 N N . GLU A 1 88 ? 5.393 7.223 -6.972 1.00 95.88 88 GLU A N 1
ATOM 713 C CA . GLU A 1 88 ? 3.987 6.827 -7.084 1.00 95.88 88 GLU A CA 1
ATOM 714 C C . GLU A 1 88 ? 3.624 5.814 -5.988 1.00 95.88 88 GLU A C 1
ATOM 716 O O . GLU A 1 88 ? 2.664 6.024 -5.246 1.00 95.88 88 GLU A O 1
ATOM 721 N N . GLY A 1 89 ? 4.443 4.774 -5.799 1.00 96.81 89 GLY A N 1
ATOM 722 C CA . GLY A 1 89 ? 4.255 3.787 -4.734 1.00 96.81 89 GLY A CA 1
ATOM 723 C C . GLY A 1 89 ? 4.288 4.392 -3.326 1.00 96.81 89 GLY A C 1
ATOM 724 O O . GLY A 1 89 ? 3.441 4.069 -2.494 1.00 96.81 89 GLY A O 1
ATOM 725 N N . ILE A 1 90 ? 5.217 5.315 -3.054 1.00 97.56 90 ILE A N 1
ATOM 726 C CA . ILE A 1 90 ? 5.289 6.037 -1.772 1.00 97.56 90 ILE A CA 1
ATOM 727 C C . ILE A 1 90 ? 4.037 6.894 -1.559 1.00 97.56 90 ILE A C 1
ATOM 729 O O . ILE A 1 90 ? 3.500 6.931 -0.450 1.00 97.56 90 ILE A O 1
ATOM 733 N N . LEU A 1 91 ? 3.580 7.601 -2.594 1.00 97.50 91 LEU A N 1
ATOM 734 C CA . LEU A 1 91 ? 2.407 8.466 -2.518 1.00 97.50 91 LEU A CA 1
ATOM 735 C C . LEU A 1 91 ? 1.137 7.655 -2.242 1.00 97.50 91 LEU A C 1
ATOM 737 O O . LEU A 1 91 ? 0.383 8.010 -1.335 1.00 97.50 91 LEU A O 1
ATOM 741 N N . ILE A 1 92 ? 0.941 6.554 -2.973 1.00 97.12 92 ILE A N 1
ATOM 742 C CA . ILE A 1 92 ? -0.167 5.618 -2.757 1.00 97.12 92 ILE A CA 1
ATOM 743 C C . ILE A 1 92 ? -0.109 5.075 -1.330 1.00 97.12 92 ILE A C 1
ATOM 745 O O . ILE A 1 92 ? -1.084 5.206 -0.596 1.00 97.12 92 ILE A O 1
ATOM 749 N N . GLY A 1 93 ? 1.049 4.568 -0.894 1.00 97.81 93 GLY A N 1
ATOM 750 C CA . GLY A 1 93 ? 1.206 4.003 0.447 1.00 97.81 93 GLY A CA 1
ATOM 751 C C . GLY A 1 93 ? 0.913 5.010 1.563 1.00 97.81 93 GLY A C 1
ATOM 752 O O . GLY A 1 93 ? 0.237 4.679 2.535 1.00 97.81 93 GLY A O 1
ATOM 753 N N . LYS A 1 94 ? 1.353 6.267 1.417 1.00 97.56 94 LYS A N 1
ATOM 754 C CA . LYS A 1 94 ? 1.010 7.342 2.363 1.00 97.56 94 LYS A CA 1
ATOM 755 C C . LYS A 1 94 ? -0.488 7.629 2.380 1.00 97.56 94 LYS A C 1
ATOM 757 O O . LYS A 1 94 ? -1.065 7.775 3.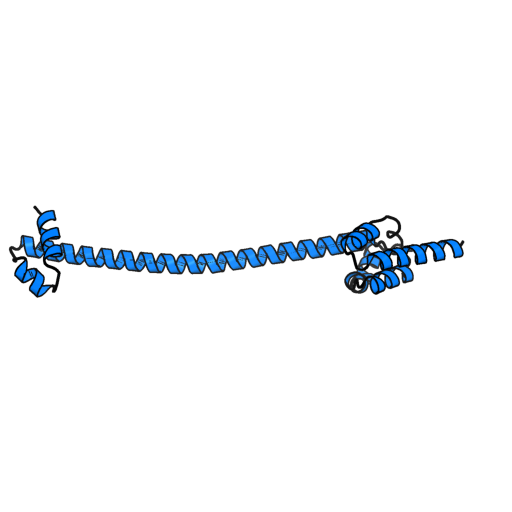454 1.00 97.56 94 LYS A O 1
ATOM 762 N N . HIS A 1 95 ? -1.108 7.733 1.207 1.00 97.38 95 HIS A N 1
ATOM 763 C CA . HIS A 1 95 ? -2.529 8.038 1.093 1.00 97.38 95 HIS A CA 1
ATOM 764 C C . HIS A 1 95 ? -3.399 6.917 1.680 1.00 97.38 95 HIS A C 1
ATOM 766 O O . HIS A 1 95 ? -4.306 7.189 2.467 1.00 97.38 95 HIS A O 1
ATOM 772 N N . GLU A 1 96 ? -3.100 5.661 1.346 1.00 96.81 96 GLU A N 1
ATOM 773 C CA . GLU A 1 96 ? -3.774 4.488 1.908 1.00 96.81 96 GLU A CA 1
ATOM 774 C C . GLU A 1 96 ? -3.574 4.398 3.421 1.00 96.81 96 GLU A C 1
ATOM 776 O O . GLU A 1 96 ? -4.551 4.219 4.146 1.00 96.81 96 GLU A O 1
ATOM 781 N N . GLY A 1 97 ? -2.348 4.611 3.910 1.00 97.38 97 GLY A N 1
ATOM 782 C CA . GLY A 1 97 ? -2.047 4.610 5.341 1.00 97.38 97 GLY A CA 1
ATOM 783 C C . GLY A 1 97 ? -2.892 5.618 6.123 1.00 97.38 97 GLY A C 1
ATOM 784 O O . GLY A 1 97 ? -3.536 5.249 7.101 1.00 97.38 97 GLY A O 1
ATOM 785 N N . ILE A 1 98 ? -2.972 6.865 5.645 1.00 96.88 98 ILE A N 1
ATOM 786 C CA . ILE A 1 98 ? -3.797 7.917 6.267 1.00 96.88 98 ILE A CA 1
ATOM 787 C C . ILE A 1 98 ? -5.284 7.540 6.254 1.00 96.88 98 ILE A C 1
ATOM 789 O O . ILE A 1 98 ? -6.006 7.783 7.225 1.00 96.88 98 ILE A O 1
ATOM 793 N N . LEU A 1 99 ? -5.769 6.973 5.146 1.00 96.50 99 LEU A N 1
ATOM 794 C CA . LEU A 1 99 ? -7.173 6.596 5.011 1.00 96.50 99 LEU A CA 1
ATOM 795 C C . LEU A 1 99 ? -7.546 5.471 5.984 1.00 96.50 99 LEU A C 1
ATOM 797 O O . LEU A 1 99 ? -8.588 5.561 6.638 1.00 96.50 99 LEU A O 1
ATOM 801 N N . ILE A 1 100 ? -6.689 4.453 6.097 1.00 96.25 100 ILE A N 1
ATOM 802 C CA . ILE A 1 100 ? -6.858 3.327 7.021 1.00 96.25 100 ILE A CA 1
ATOM 803 C C . ILE A 1 100 ? -6.829 3.831 8.463 1.00 96.25 100 ILE A C 1
ATOM 805 O O . ILE A 1 100 ? -7.792 3.604 9.192 1.00 96.25 100 ILE A O 1
ATOM 809 N N . GLU A 1 101 ? -5.799 4.590 8.851 1.00 96.12 101 GLU A N 1
ATOM 810 C CA . GLU A 1 101 ? -5.654 5.131 10.209 1.00 96.12 101 GLU A CA 1
ATOM 811 C C . GLU A 1 101 ? -6.888 5.940 10.625 1.00 96.12 101 GLU A C 1
ATOM 813 O O . GLU A 1 101 ? -7.465 5.729 11.694 1.00 96.12 101 GLU A O 1
ATOM 818 N N . LYS A 1 102 ? -7.357 6.834 9.747 1.00 95.62 102 LYS A N 1
ATOM 819 C CA . LYS A 1 102 ? -8.546 7.645 10.011 1.00 95.62 102 LYS A CA 1
ATOM 820 C C . LYS A 1 102 ? -9.802 6.787 10.142 1.00 95.62 102 LYS A C 1
ATOM 822 O O . LYS A 1 102 ? -10.629 7.042 11.019 1.00 95.62 102 LYS A O 1
ATOM 827 N N . HIS A 1 103 ? -9.988 5.814 9.253 1.00 96.06 103 HIS A N 1
ATOM 828 C CA . HIS A 1 103 ? -11.183 4.979 9.258 1.00 96.06 103 HIS A CA 1
ATOM 829 C C . HIS A 1 103 ? -11.231 4.082 10.498 1.00 96.06 103 HIS A C 1
ATOM 831 O O . HIS A 1 103 ? -12.237 4.073 11.212 1.00 96.06 103 HIS A O 1
ATOM 837 N N . GLU A 1 104 ? -10.136 3.383 10.788 1.00 96.00 104 GLU A N 1
ATOM 838 C CA . GLU A 1 104 ? -10.020 2.507 11.951 1.00 96.00 104 GLU A CA 1
ATOM 839 C C . GLU A 1 104 ? -10.096 3.296 13.255 1.00 96.00 104 GLU A C 1
ATOM 841 O O . GLU A 1 104 ? -10.877 2.930 14.133 1.00 96.00 104 GLU A O 1
ATOM 846 N N . GLY A 1 105 ? -9.395 4.429 13.356 1.00 96.56 105 GLY A N 1
ATOM 847 C CA . GLY A 1 105 ? -9.435 5.288 14.538 1.00 96.56 105 GLY A CA 1
ATOM 848 C C . GLY A 1 105 ? -10.847 5.782 14.862 1.00 96.56 105 GLY A C 1
ATOM 849 O O . GLY A 1 105 ? -11.288 5.707 16.010 1.00 96.56 105 GLY A O 1
ATOM 850 N N . ILE A 1 106 ? -11.617 6.210 13.852 1.00 97.06 106 ILE A N 1
ATOM 851 C CA . ILE A 1 106 ? -13.019 6.617 14.045 1.00 97.06 106 ILE A CA 1
ATOM 852 C C . ILE A 1 106 ? -13.888 5.432 14.485 1.00 97.06 106 ILE A C 1
ATOM 854 O O . ILE A 1 106 ? -14.749 5.589 15.355 1.00 97.06 106 ILE A O 1
ATOM 858 N N . LEU A 1 107 ? -13.712 4.257 13.876 1.00 97.12 107 LEU A N 1
ATOM 859 C CA . LEU A 1 107 ? -14.494 3.067 14.216 1.00 97.12 107 LEU A CA 1
ATOM 860 C C . LEU A 1 107 ? -14.216 2.583 15.641 1.00 97.12 107 LEU A C 1
ATOM 862 O O . LEU A 1 107 ? -15.165 2.284 16.372 1.00 97.12 107 LEU A O 1
ATOM 866 N N . ILE A 1 108 ? -12.942 2.524 16.032 1.00 96.88 108 ILE A N 1
ATOM 867 C CA . ILE A 1 108 ? -12.504 2.137 17.375 1.00 96.88 108 ILE A CA 1
ATOM 868 C C . ILE A 1 108 ? -13.046 3.142 18.389 1.00 96.88 108 ILE A C 1
ATOM 870 O O . ILE A 1 108 ? -13.790 2.743 19.283 1.00 96.88 108 ILE A O 1
ATOM 874 N N . GLY A 1 109 ? -12.817 4.442 18.178 1.00 97.31 109 GLY A N 1
ATOM 875 C CA . GLY A 1 109 ? -13.292 5.483 19.091 1.00 97.31 109 GLY A CA 1
ATOM 876 C C . GLY A 1 109 ? -14.814 5.481 19.274 1.00 97.31 109 GLY A C 1
ATOM 877 O O . GLY A 1 109 ? -15.309 5.608 20.392 1.00 97.31 109 GLY A O 1
ATOM 878 N N . LYS A 1 110 ? -15.593 5.253 18.205 1.00 97.12 110 LYS A N 1
ATOM 879 C CA . LYS A 1 110 ? -17.058 5.103 18.315 1.00 97.12 110 LYS A CA 1
ATOM 880 C C . LYS A 1 110 ? -17.466 3.876 19.127 1.00 97.12 110 LYS A C 1
ATOM 882 O O . LYS A 1 110 ? -18.450 3.934 19.865 1.00 97.12 110 LYS A O 1
ATOM 887 N N . ARG A 1 111 ? -16.765 2.753 18.958 1.00 96.06 111 ARG A N 1
ATOM 888 C CA . ARG A 1 111 ? -17.061 1.505 19.670 1.00 96.06 111 ARG A CA 1
ATOM 889 C C . ARG A 1 111 ? -16.743 1.641 21.155 1.00 96.06 111 ARG A C 1
ATOM 891 O O . ARG A 1 111 ? -17.593 1.300 21.974 1.00 96.06 111 ARG A O 1
ATOM 898 N N . GLU A 1 112 ? -15.561 2.153 21.473 1.00 96.12 112 GLU A N 1
ATOM 899 C CA . GLU A 1 112 ? -15.101 2.368 22.844 1.00 96.12 112 GLU A CA 1
ATOM 900 C C . GLU A 1 112 ? -15.986 3.384 23.559 1.00 96.12 112 GLU A C 1
ATOM 902 O O . GLU A 1 112 ? -16.558 3.054 24.593 1.00 96.12 112 GLU A O 1
ATOM 907 N N . GLY A 1 113 ? -16.239 4.545 22.946 1.00 97.19 113 GLY A N 1
ATOM 908 C CA . GLY A 1 113 ? -17.110 5.565 23.533 1.00 97.19 113 GLY A CA 1
ATOM 909 C C . GLY A 1 113 ? -18.540 5.071 23.776 1.00 97.19 113 GLY A C 1
ATOM 910 O O . GLY A 1 113 ? -19.134 5.365 24.811 1.00 97.19 113 GLY A O 1
ATOM 911 N N . LYS A 1 114 ? -19.102 4.258 22.867 1.00 96.62 114 LYS A N 1
ATOM 912 C CA . LYS A 1 114 ? -20.415 3.628 23.093 1.00 96.62 114 LYS A CA 1
ATOM 913 C C . LYS A 1 114 ? -20.373 2.640 24.260 1.00 96.62 114 LYS A C 1
ATOM 915 O O . LYS A 1 114 ? -21.313 2.598 25.050 1.00 96.62 114 LYS A O 1
ATOM 920 N N . HIS A 1 115 ? -19.330 1.818 24.342 1.00 95.75 115 HIS A N 1
ATOM 921 C CA . HIS A 1 115 ? -19.199 0.824 25.402 1.00 95.75 115 HIS A CA 1
ATOM 922 C C . HIS A 1 115 ? -19.039 1.483 26.777 1.00 95.75 115 HIS A C 1
ATOM 924 O O . HIS A 1 115 ? -19.761 1.137 27.711 1.00 95.75 115 HIS A O 1
ATOM 930 N N . GLU A 1 116 ? -18.157 2.475 26.872 1.00 96.38 116 GLU A N 1
ATOM 931 C CA . GLU A 1 116 ? -17.911 3.245 28.089 1.00 96.38 116 GLU A CA 1
ATOM 932 C C . GLU A 1 116 ? -19.159 4.020 28.529 1.00 96.38 116 GLU A C 1
ATOM 934 O O . GLU A 1 116 ? -19.538 3.960 29.697 1.00 96.38 116 GLU A O 1
ATOM 939 N N . GLY A 1 117 ? -19.874 4.650 27.590 1.00 96.44 117 GLY A N 1
ATOM 940 C CA . GLY A 1 117 ? -21.135 5.335 27.881 1.00 96.44 117 GLY A CA 1
ATOM 941 C C . GLY A 1 117 ? -22.191 4.414 28.505 1.00 96.44 117 GLY A C 1
ATOM 942 O O . GLY A 1 117 ? -22.807 4.777 29.505 1.00 96.44 117 GLY A O 1
ATOM 943 N N . ILE A 1 118 ? -22.356 3.196 27.975 1.00 97.19 118 ILE A N 1
ATOM 944 C CA . ILE A 1 118 ? -23.290 2.198 28.529 1.00 97.19 118 ILE A CA 1
ATOM 945 C C . ILE A 1 118 ? -22.867 1.767 29.940 1.00 97.19 118 ILE A C 1
ATOM 947 O O . ILE A 1 118 ? -23.719 1.577 30.810 1.00 97.19 118 ILE A O 1
ATOM 951 N N . LEU A 1 119 ? -21.566 1.587 30.180 1.00 96.19 119 LEU A N 1
ATOM 952 C CA . LEU A 1 119 ? -21.059 1.191 31.493 1.00 96.19 119 LEU A CA 1
ATOM 953 C C . LEU A 1 119 ? -21.296 2.293 32.535 1.00 96.19 119 LEU A C 1
ATOM 955 O O . LEU A 1 119 ? -21.799 2.003 33.621 1.00 96.19 119 LEU A O 1
ATOM 959 N N . LEU A 1 120 ? -21.005 3.547 32.182 1.00 96.12 120 LEU A N 1
ATOM 960 C CA . LEU A 1 120 ? -21.241 4.709 33.039 1.00 96.12 120 LEU A CA 1
ATOM 961 C C . LEU A 1 120 ? -22.729 4.908 33.336 1.00 96.12 120 LEU A C 1
ATOM 963 O O . LEU A 1 120 ? -23.096 5.210 34.470 1.00 96.12 120 LEU A O 1
ATOM 967 N N . GLU A 1 121 ? -23.605 4.721 32.348 1.00 96.38 121 GLU A N 1
ATOM 968 C CA . GLU A 1 121 ? -25.052 4.802 32.555 1.00 96.38 121 GLU A CA 1
ATOM 969 C C . GLU A 1 121 ? -25.538 3.730 33.539 1.00 96.38 121 GLU A C 1
ATOM 971 O O . GLU A 1 121 ? -26.261 4.047 34.487 1.00 96.38 121 GLU A O 1
ATOM 976 N N . LYS A 1 122 ? -25.073 2.483 33.382 1.00 94.44 122 LYS A N 1
ATOM 977 C CA . LYS A 1 122 ? -25.379 1.392 34.316 1.00 94.44 122 LYS A CA 1
ATOM 978 C C . LYS A 1 122 ? -24.896 1.702 35.729 1.00 94.44 122 LYS A C 1
ATOM 980 O O . LYS A 1 122 ? -25.697 1.629 36.657 1.00 94.44 122 LYS A O 1
ATOM 985 N N . GLN A 1 123 ? -23.639 2.112 35.891 1.00 94.00 123 GLN A N 1
ATOM 986 C CA . GLN A 1 123 ? -23.078 2.469 37.197 1.00 94.00 123 GLN A CA 1
ATOM 987 C C . GLN A 1 123 ? -23.845 3.621 37.855 1.00 94.00 123 GLN A C 1
ATOM 989 O O . GLN A 1 123 ? -24.189 3.542 39.032 1.00 94.00 123 GLN A O 1
ATOM 994 N N . ASN A 1 124 ? -24.187 4.664 37.092 1.00 94.94 124 ASN A N 1
ATOM 995 C CA . ASN A 1 124 ? -24.984 5.782 37.593 1.00 94.94 124 ASN A CA 1
ATOM 996 C C . ASN A 1 124 ? -26.398 5.353 38.001 1.00 94.94 124 ASN A C 1
ATOM 998 O O . ASN A 1 124 ? -26.923 5.835 39.006 1.00 94.94 124 ASN A O 1
ATOM 1002 N N . SER A 1 125 ? -27.031 4.465 37.230 1.00 92.88 125 SER A N 1
ATOM 1003 C CA . SER A 1 125 ? -28.352 3.931 37.569 1.00 92.88 125 SER A CA 1
ATOM 1004 C C . SER A 1 125 ? -28.312 3.097 38.852 1.00 92.88 125 SER A C 1
ATOM 1006 O O . SER A 1 125 ? -29.135 3.311 39.742 1.00 92.88 125 SER A O 1
ATOM 1008 N N . GLU A 1 126 ? -27.304 2.235 39.006 1.00 91.75 126 GLU A N 1
ATOM 1009 C CA . GLU A 1 126 ? -27.122 1.419 40.204 1.00 91.75 126 GLU A CA 1
ATOM 1010 C C . GLU A 1 126 ? -26.831 2.294 41.427 1.00 91.75 126 GLU A C 1
ATOM 1012 O O . GLU A 1 126 ? -27.449 2.105 42.471 1.00 91.75 126 GLU A O 1
ATOM 1017 N N . ALA A 1 127 ? -25.965 3.304 41.294 1.00 92.75 127 ALA A N 1
ATOM 1018 C CA . ALA A 1 127 ? -25.663 4.246 42.369 1.00 92.75 127 ALA A CA 1
ATOM 1019 C C . ALA A 1 127 ? -26.925 4.970 42.868 1.00 92.75 127 ALA A C 1
ATOM 1021 O O . ALA A 1 127 ? -27.149 5.055 44.075 1.00 92.75 127 ALA A O 1
ATOM 1022 N N . LYS A 1 128 ? -27.796 5.423 41.953 1.00 93.69 128 LYS A N 1
ATOM 1023 C CA . LYS A 1 128 ? -29.087 6.035 42.310 1.00 93.69 128 LYS A CA 1
ATOM 1024 C C . LYS A 1 128 ? -29.989 5.064 43.073 1.00 93.69 128 LYS A C 1
ATOM 1026 O O . LYS A 1 128 ? -30.558 5.446 44.093 1.00 93.69 128 LYS A O 1
ATOM 1031 N N . ILE A 1 129 ? -30.111 3.820 42.603 1.00 93.00 129 ILE A N 1
ATOM 1032 C CA . ILE A 1 129 ? -30.921 2.791 43.275 1.00 93.00 129 ILE A CA 1
ATOM 1033 C C . ILE A 1 129 ? -30.357 2.492 44.668 1.00 93.00 129 ILE A C 1
ATOM 1035 O O . ILE A 1 129 ? -31.121 2.437 45.632 1.00 93.00 129 ILE A O 1
ATOM 1039 N N . ARG A 1 130 ? -29.029 2.376 44.803 1.00 93.88 130 ARG A N 1
ATOM 1040 C CA . ARG A 1 130 ? -28.359 2.194 46.098 1.00 93.88 130 ARG A CA 1
ATOM 1041 C C . ARG A 1 130 ? -28.714 3.317 47.066 1.00 93.88 130 ARG A C 1
ATOM 1043 O O . ARG A 1 130 ? -29.144 3.027 48.175 1.00 93.88 130 ARG A O 1
ATOM 1050 N N . THR A 1 131 ? -28.640 4.579 46.633 1.00 94.31 131 THR A N 1
ATOM 1051 C CA . THR A 1 131 ? -29.041 5.730 47.460 1.00 94.31 131 THR A CA 1
ATOM 1052 C C . THR A 1 131 ? -30.501 5.649 47.911 1.00 94.31 131 THR A C 1
ATOM 1054 O O . THR A 1 131 ? -30.797 5.922 49.074 1.00 94.31 131 THR A O 1
ATOM 1057 N N . ILE A 1 132 ? -31.422 5.260 47.023 1.00 93.94 132 ILE A N 1
ATOM 1058 C CA . ILE A 1 132 ? -32.844 5.105 47.371 1.00 93.94 132 ILE A CA 1
ATOM 1059 C C . ILE A 1 132 ? -33.017 4.030 48.449 1.00 93.94 132 ILE A C 1
ATOM 1061 O O . ILE A 1 132 ? -33.658 4.291 49.467 1.00 93.94 132 ILE A O 1
ATOM 1065 N N . ILE A 1 133 ? -32.408 2.855 48.266 1.00 94.75 133 ILE A N 1
ATOM 1066 C CA . ILE A 1 133 ? -32.486 1.746 49.226 1.00 94.75 133 ILE A CA 1
ATOM 1067 C C . ILE A 1 133 ? -31.895 2.156 50.578 1.00 94.75 133 ILE A C 1
ATOM 1069 O O . ILE A 1 133 ? -32.531 1.931 51.607 1.00 94.75 133 ILE A O 1
ATOM 1073 N N . SER A 1 134 ? -30.731 2.813 50.590 1.00 94.50 134 SER A N 1
ATOM 1074 C CA . SER A 1 134 ? -30.109 3.319 51.818 1.00 94.50 134 SER A CA 1
ATOM 1075 C C . SER A 1 134 ? -31.040 4.254 52.592 1.00 94.50 134 SER A C 1
ATOM 1077 O O . SER A 1 134 ? -31.193 4.105 53.803 1.00 94.50 134 SER A O 1
ATOM 1079 N N . ASN A 1 135 ? -31.720 5.171 51.898 1.00 94.50 135 ASN A N 1
ATOM 1080 C CA . ASN A 1 135 ? -32.677 6.085 52.522 1.00 94.50 135 ASN A CA 1
ATOM 1081 C C . ASN A 1 135 ? -33.908 5.350 53.080 1.00 94.50 135 ASN A C 1
ATOM 1083 O O . ASN A 1 135 ? -34.376 5.683 54.168 1.00 94.50 135 ASN A O 1
ATOM 1087 N N . MET A 1 136 ? -34.428 4.341 52.371 1.00 94.69 136 MET A N 1
ATOM 1088 C CA . MET A 1 136 ? -35.559 3.531 52.848 1.00 94.69 136 MET A CA 1
ATOM 1089 C C . MET A 1 136 ? -35.190 2.721 54.099 1.00 94.69 136 MET A C 1
ATOM 1091 O O . MET A 1 136 ? -35.962 2.697 55.059 1.00 94.69 136 MET A O 1
ATOM 1095 N N . LEU A 1 137 ? -34.000 2.111 54.118 1.00 93.56 137 LEU A N 1
ATOM 1096 C CA . LEU A 1 137 ? -33.480 1.378 55.276 1.00 93.56 137 LEU A CA 1
ATOM 1097 C C . LEU A 1 137 ? -33.285 2.303 56.485 1.00 93.56 137 LEU A C 1
ATOM 1099 O O . LEU A 1 137 ? -33.729 1.975 57.583 1.00 93.56 137 LEU A O 1
ATOM 1103 N N . ALA A 1 138 ? -32.690 3.484 56.282 1.00 92.31 138 ALA A N 1
ATOM 1104 C CA . ALA A 1 138 ? -32.531 4.492 57.332 1.00 92.31 138 ALA A CA 1
ATOM 1105 C C . ALA A 1 138 ? -33.882 4.991 57.880 1.00 92.31 138 ALA A C 1
ATOM 1107 O O . ALA A 1 138 ? -33.995 5.311 59.062 1.00 92.31 138 ALA A O 1
ATOM 1108 N N . GLY A 1 139 ? -34.922 5.009 57.040 1.00 93.06 139 GLY A N 1
ATOM 1109 C CA . GLY A 1 139 ? -36.305 5.300 57.427 1.00 93.06 139 GLY A CA 1
ATOM 1110 C C . GLY A 1 139 ? -37.037 4.152 58.137 1.00 93.06 139 GLY A C 1
ATOM 1111 O O . GLY A 1 139 ? -38.213 4.305 58.461 1.00 93.06 139 GLY A O 1
ATOM 1112 N N . GLY A 1 140 ? -36.382 3.009 58.372 1.00 92.81 140 GLY A N 1
ATOM 1113 C CA . GLY A 1 140 ? -36.957 1.858 59.075 1.00 92.81 140 GLY A CA 1
ATOM 1114 C C . GLY A 1 140 ? -37.814 0.927 58.208 1.00 92.81 140 GLY A C 1
ATOM 1115 O O . GLY A 1 140 ? -38.537 0.090 58.749 1.00 92.81 140 GLY A O 1
ATOM 1116 N N . VAL A 1 141 ? -37.760 1.044 56.876 1.00 94.69 141 VAL A N 1
ATOM 1117 C CA . VAL A 1 141 ? -38.469 0.122 55.973 1.00 94.69 141 VAL A CA 1
ATOM 1118 C C . VAL A 1 141 ? -37.757 -1.236 55.961 1.00 94.69 141 VAL A C 1
ATOM 1120 O O . VAL A 1 141 ? -36.540 -1.306 55.811 1.00 94.69 141 VAL A O 1
ATOM 1123 N N . SER A 1 142 ? -38.509 -2.333 56.105 1.00 93.38 142 SER A N 1
ATOM 1124 C CA . SER A 1 142 ? -37.942 -3.689 56.097 1.00 93.38 142 SER A CA 1
ATOM 1125 C C . SER A 1 142 ? -37.450 -4.123 54.712 1.00 93.38 142 SER A C 1
ATOM 1127 O O . SER A 1 142 ? -38.052 -3.775 53.693 1.00 93.38 142 SER A O 1
ATOM 1129 N N . CYS A 1 143 ? -36.408 -4.963 54.676 1.00 91.75 143 CYS A N 1
ATOM 1130 C CA . CYS A 1 143 ? -35.847 -5.510 53.436 1.00 91.75 143 CYS A 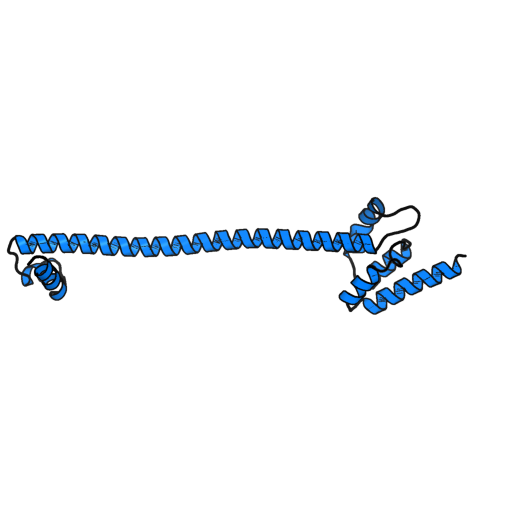CA 1
ATOM 1131 C C . CYS A 1 143 ? -36.915 -6.191 52.563 1.00 91.75 143 CYS A C 1
ATOM 1133 O O . CYS A 1 143 ? -36.946 -5.965 51.358 1.00 91.75 143 CYS A O 1
ATOM 1135 N N . GLU A 1 144 ? -37.839 -6.953 53.164 1.00 92.50 144 GLU A N 1
ATOM 1136 C CA . GLU A 1 144 ? -38.932 -7.632 52.447 1.00 92.50 144 GLU A CA 1
ATOM 1137 C C . GLU A 1 144 ? -39.845 -6.644 51.701 1.00 92.50 144 GLU A C 1
ATOM 1139 O O . GLU A 1 144 ? -40.204 -6.868 50.544 1.00 92.50 144 GLU A O 1
ATOM 1144 N N . ASN A 1 145 ? -40.193 -5.522 52.340 1.00 94.19 145 ASN A N 1
ATOM 1145 C CA . ASN A 1 145 ? -41.020 -4.493 51.717 1.00 94.19 145 ASN A CA 1
ATOM 1146 C C . ASN A 1 145 ? -40.249 -3.734 50.631 1.00 94.19 145 ASN A C 1
ATOM 1148 O O . ASN A 1 145 ? -40.820 -3.462 49.580 1.00 94.19 145 ASN A O 1
ATOM 1152 N N . ILE A 1 146 ? -38.958 -3.447 50.832 1.00 94.31 146 ILE A N 1
ATOM 1153 C CA . ILE A 1 146 ? -38.108 -2.821 49.804 1.00 94.31 146 ILE A CA 1
ATOM 1154 C C . ILE A 1 146 ? -38.018 -3.715 48.560 1.00 94.31 146 ILE A C 1
ATOM 1156 O O . ILE A 1 146 ? -38.269 -3.232 47.457 1.00 94.31 146 ILE A O 1
ATOM 1160 N N . CYS A 1 147 ? -37.740 -5.013 48.732 1.00 93.81 147 CYS A N 1
ATOM 1161 C CA . CYS A 1 147 ? -37.670 -5.973 47.624 1.00 93.81 147 CYS A CA 1
ATOM 1162 C C . CYS A 1 147 ? -39.001 -6.064 46.873 1.00 93.81 147 CYS A C 1
ATOM 1164 O O . CYS A 1 147 ? -39.019 -6.116 45.648 1.00 93.81 147 CYS A O 1
ATOM 1166 N N . ARG A 1 148 ? -40.127 -6.027 47.600 1.00 93.31 148 ARG A N 1
ATOM 1167 C CA . ARG A 1 148 ? -41.469 -6.024 47.007 1.00 93.31 148 ARG A CA 1
ATOM 1168 C C . ARG A 1 148 ? -41.763 -4.748 46.208 1.00 93.31 148 ARG A C 1
ATOM 1170 O O . ARG A 1 148 ? -42.408 -4.844 45.173 1.00 93.31 148 ARG A O 1
ATOM 1177 N N . PHE A 1 149 ? -41.327 -3.573 46.672 1.00 92.69 149 PHE A N 1
ATOM 1178 C CA . PHE A 1 149 ? -41.596 -2.292 45.997 1.00 92.69 149 PHE A CA 1
ATOM 1179 C C . PHE A 1 149 ? -40.681 -2.014 44.806 1.00 92.69 149 PHE A C 1
ATOM 1181 O O . PHE A 1 149 ? -41.123 -1.411 43.832 1.00 92.69 149 PHE A O 1
ATOM 1188 N N . LEU A 1 150 ? -39.407 -2.392 44.907 1.00 90.62 150 LEU A N 1
ATOM 1189 C CA . LEU A 1 150 ? -38.399 -2.130 43.877 1.00 90.62 150 LEU A CA 1
ATOM 1190 C C . LEU A 1 150 ? -38.163 -3.329 42.956 1.00 90.62 150 LEU A C 1
ATOM 1192 O O . LEU A 1 150 ? -37.342 -3.227 42.048 1.00 90.62 150 LEU A O 1
ATOM 1196 N N . GLU A 1 151 ? -38.847 -4.449 43.211 1.00 91.00 151 GLU A N 1
ATOM 1197 C CA . GLU A 1 151 ? -38.687 -5.718 42.491 1.00 91.00 151 GLU A CA 1
ATOM 1198 C C . GLU A 1 151 ? -37.210 -6.143 42.387 1.00 91.00 151 GLU A C 1
ATOM 1200 O O . GLU A 1 151 ? -36.743 -6.624 41.356 1.00 91.00 151 GLU A O 1
ATOM 1205 N N . CYS A 1 152 ? -36.448 -5.924 43.463 1.00 88.00 152 CYS A N 1
ATOM 1206 C CA . CYS A 1 152 ? -35.013 -6.179 43.509 1.00 88.00 152 CYS A CA 1
ATOM 1207 C C . CYS A 1 152 ? -34.666 -7.451 44.294 1.00 88.00 152 CYS A C 1
ATOM 1209 O O . CYS A 1 152 ? -35.433 -7.922 45.135 1.00 88.00 152 CYS A O 1
ATOM 1211 N N . ASP A 1 153 ? -33.489 -8.009 44.000 1.00 90.75 153 ASP A N 1
ATOM 1212 C CA . ASP A 1 153 ? -32.989 -9.213 44.661 1.00 90.75 153 ASP A CA 1
ATOM 1213 C C . ASP A 1 153 ? -32.715 -8.948 46.160 1.00 90.75 153 ASP A C 1
ATOM 1215 O O . ASP A 1 153 ? -32.018 -7.976 46.486 1.00 90.75 153 ASP A O 1
ATOM 1219 N N . PRO A 1 154 ? -33.202 -9.803 47.082 1.00 91.81 154 PRO A N 1
ATOM 1220 C CA . PRO A 1 154 ? -32.920 -9.673 48.509 1.00 91.81 154 PRO A CA 1
ATOM 1221 C C . PRO A 1 154 ? -31.430 -9.569 48.853 1.00 91.81 154 PRO A C 1
ATOM 1223 O O . PRO A 1 154 ? -31.069 -8.793 49.737 1.00 91.81 154 PRO A O 1
ATOM 1226 N N . SER A 1 155 ? -30.545 -10.274 48.139 1.00 92.88 155 SER A N 1
ATOM 1227 C CA . SER A 1 155 ? -29.101 -10.216 48.386 1.00 92.88 155 SER A CA 1
ATOM 1228 C C . SER A 1 155 ? -28.519 -8.834 48.094 1.00 92.88 155 SER A C 1
ATOM 1230 O O . SER A 1 155 ? -27.567 -8.413 48.744 1.00 92.88 155 SER A O 1
ATOM 1232 N N . PHE A 1 156 ? -29.084 -8.111 47.123 1.00 92.81 156 PHE A N 1
ATOM 1233 C CA . PHE A 1 156 ? -28.653 -6.754 46.791 1.00 92.81 156 PHE A CA 1
ATOM 1234 C C . PHE A 1 156 ? -29.024 -5.760 47.89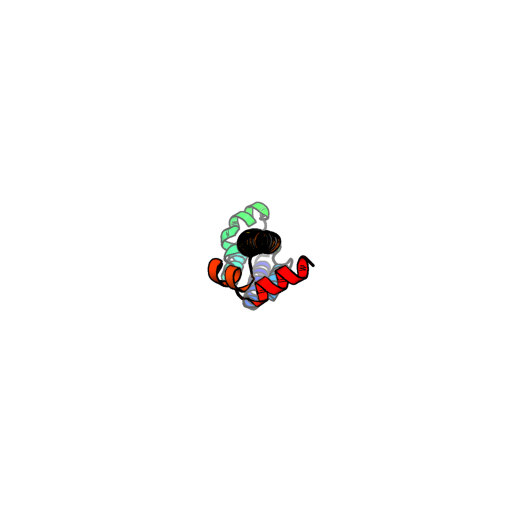7 1.00 92.81 156 PHE A C 1
ATOM 1236 O O . PHE A 1 156 ? -28.213 -4.908 48.263 1.00 92.81 156 PHE A O 1
ATOM 1243 N N . VAL A 1 157 ? -30.222 -5.893 48.474 1.00 94.00 157 VAL A N 1
ATOM 1244 C CA . VAL A 1 157 ? -30.668 -5.053 49.597 1.00 94.00 157 VAL A CA 1
ATOM 1245 C C . VAL A 1 157 ? -29.861 -5.347 50.859 1.00 94.00 157 VAL A C 1
ATOM 1247 O O . VAL A 1 157 ? -29.430 -4.404 51.523 1.00 94.00 157 VAL A O 1
ATOM 1250 N N . GLU A 1 158 ? -29.598 -6.621 51.168 1.00 92.56 158 GLU A N 1
ATOM 1251 C CA . GLU A 1 158 ? -28.756 -6.989 52.314 1.00 92.56 158 GLU A CA 1
ATOM 1252 C C . GLU A 1 158 ? -27.314 -6.486 52.144 1.00 92.56 158 GLU A C 1
ATOM 1254 O O . GLU A 1 158 ? -26.773 -5.902 53.076 1.00 92.56 158 GLU A O 1
ATOM 1259 N N . GLN A 1 159 ? -26.728 -6.562 50.941 1.00 92.94 159 GLN A N 1
ATOM 1260 C CA . GLN A 1 159 ? -25.402 -5.983 50.680 1.00 92.94 159 GLN A CA 1
ATOM 1261 C C . GLN A 1 159 ? -25.361 -4.472 50.974 1.00 92.94 159 GLN A C 1
ATOM 1263 O O . GLN A 1 159 ? -24.388 -3.957 51.527 1.00 92.94 159 GLN A O 1
ATOM 1268 N N . ILE A 1 160 ? -26.408 -3.732 50.594 1.00 93.38 160 ILE A N 1
ATOM 1269 C CA . ILE A 1 160 ? -26.498 -2.293 50.880 1.00 93.38 160 ILE A CA 1
ATOM 1270 C C . ILE A 1 160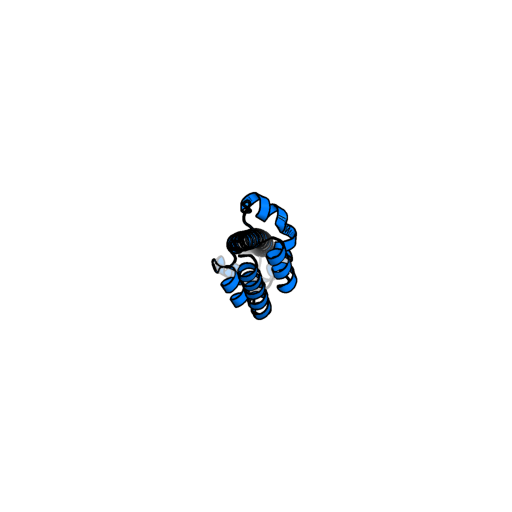 ? -26.673 -2.062 52.382 1.00 93.38 160 ILE A C 1
ATOM 1272 O O . ILE A 1 160 ? -26.034 -1.171 52.936 1.00 93.38 160 ILE A O 1
ATOM 1276 N N . ARG A 1 161 ? -27.495 -2.869 53.055 1.00 91.25 161 ARG A N 1
ATOM 1277 C CA . ARG A 1 161 ? -27.704 -2.790 54.504 1.00 91.25 161 ARG A CA 1
ATOM 1278 C C . ARG A 1 161 ? -26.409 -3.008 55.285 1.00 91.25 161 ARG A C 1
ATOM 1280 O O . ARG A 1 161 ? -26.129 -2.225 56.187 1.00 91.25 161 ARG A O 1
ATOM 1287 N N . GLU A 1 162 ? -25.621 -4.014 54.913 1.00 90.56 162 GLU A N 1
ATOM 1288 C CA . GLU A 1 162 ? -24.306 -4.298 55.503 1.00 90.56 162 GLU A CA 1
ATOM 1289 C C . GLU A 1 162 ? -23.321 -3.137 55.303 1.00 90.56 162 GLU A C 1
ATOM 1291 O O . GLU A 1 162 ? -22.505 -2.876 56.175 1.00 90.56 162 GLU A O 1
ATOM 1296 N N . SER A 1 163 ? -23.420 -2.393 54.195 1.00 85.00 163 SER A N 1
ATOM 1297 C CA . SER A 1 163 ? -22.548 -1.236 53.927 1.00 85.00 163 SER A CA 1
ATOM 1298 C C . SER A 1 163 ? -22.878 0.034 54.731 1.00 85.00 163 SER A C 1
ATOM 1300 O O . SER A 1 163 ? -22.108 0.992 54.692 1.00 85.00 163 SER A O 1
ATOM 1302 N N . ILE A 1 164 ? -24.029 0.067 55.413 1.00 81.12 164 ILE A N 1
ATOM 1303 C CA . ILE A 1 164 ? -24.509 1.210 56.214 1.00 81.12 164 ILE A CA 1
ATOM 1304 C C . ILE A 1 164 ? -24.241 0.995 57.720 1.00 81.12 164 ILE A C 1
ATOM 1306 O O . ILE A 1 164 ? -24.294 1.959 58.486 1.00 81.12 164 ILE A O 1
ATOM 1310 N N . GLN A 1 165 ? -23.984 -0.250 58.141 1.00 61.81 165 GLN A N 1
ATOM 1311 C CA . GLN A 1 165 ? -23.652 -0.631 59.522 1.00 61.81 165 GLN A CA 1
ATOM 1312 C C . GLN A 1 165 ? -22.177 -0.380 59.841 1.00 61.81 165 GLN A C 1
ATOM 1314 O O . GLN A 1 165 ? -21.913 -0.002 61.005 1.00 61.81 165 GLN A O 1
#

Foldseek 3Di:
DVVVVVVLLVVLLVCLLVCLVPVVSNLVSLLPCSQQFDAPVSQVSSCVSSVPVQCVVCVVVQCVPRNDVRHGGRNVSVVVVVVVVVVVVVVVVVVVVVVCCVVVVVVVCVVVVVVVVVVVVVVVVVVVLLVVLLVCVVVVHDLVVSCVVVVDDSVSSVVSVVVVD

Sequence (165 aa):
SGFDEFHTDLRQLFRAMNCRKDKQKLTELMRDKLYSHLNEDTWDAIAVMTDNAALLQNKEAFRNTYGNQEGFNMCQALDELMADKMNEGILIGKHEGILIEKHEGILIGKREGKHEGILLEKQNSEAKIRTIISNMLAGGVSCENICRFLECDPSFVEQIRESIQ

Secondary structure (DSSP, 8-state):
-HHHHHHHHHHHHHHHHHHTT-HHHHHHHHTSGGGSSB-HHHHHHHHHHTT-HHHHHTHHHHHHHH-BTTBB-HHHHHHHHHHHHHHHHHHHHHHHHHHHHHHHHHHHHHHHHHHHHHHHHHHHHHHHHHHHHHHHHHTT--HHHHHHHHT--HHHHHHHHHTT-

Radius of gyration: 39.59 Å; chains: 1; bounding box: 74×29×100 Å

pLDDT: mean 89.21, std 8.56, range [59.25, 97.81]